Protein AF-A0A6M3LRU5-F1 (afdb_monomer)

Solvent-accessible surface area (backbone atoms only — not comparable to full-atom values): 5356 Å² total; per-residue (Å²): 130,86,88,52,76,41,72,38,33,74,92,36,96,71,22,60,87,59,69,73,51,98,88,33,48,70,68,54,37,36,54,53,37,50,57,50,48,63,57,45,50,73,40,66,69,55,35,55,58,53,61,67,48,61,96,53,44,75,31,50,84,54,58,93,49,91,45,63,64,56,57,55,50,52,51,51,61,69,69,45,77,91,80,79,90,133

Foldseek 3Di:
DPDFPEEQDPPDPNHQPDDDDPVAHPVRSLVVSLVVLVVLCVDVVSVVVLLVCQPTGYDYPCPPPDDNVVSSVVVNVVPPPDDDDD

Structure (mmCIF, N/CA/C/O backbone):
data_AF-A0A6M3LRU5-F1
#
_entry.id   AF-A0A6M3LRU5-F1
#
loop_
_atom_site.group_PDB
_atom_site.id
_atom_site.type_symbol
_atom_site.label_atom_id
_atom_site.label_alt_id
_atom_site.label_comp_id
_atom_site.label_asym_id
_atom_site.label_entity_id
_atom_site.label_seq_id
_atom_site.pdbx_PDB_ins_code
_atom_site.Cartn_x
_atom_site.Cartn_y
_atom_site.Cartn_z
_atom_site.occupancy
_atom_site.B_iso_or_equiv
_atom_site.auth_seq_id
_atom_site.auth_comp_id
_atom_site.auth_asym_id
_atom_site.auth_atom_id
_atom_site.pdbx_PDB_model_num
ATOM 1 N N . LYS A 1 1 ? -17.088 -4.772 -12.160 1.00 52.34 1 LYS A N 1
ATOM 2 C CA . LYS A 1 1 ? -16.202 -4.133 -11.159 1.00 52.34 1 LYS A CA 1
ATOM 3 C C . LYS A 1 1 ? -16.672 -4.634 -9.813 1.00 52.34 1 LYS A C 1
ATOM 5 O O . LYS A 1 1 ? -17.827 -4.385 -9.493 1.00 52.34 1 LYS A O 1
ATOM 10 N N . GLU A 1 2 ? -15.851 -5.408 -9.113 1.00 60.47 2 GLU A N 1
ATOM 11 C CA . GLU A 1 2 ? -16.162 -5.769 -7.729 1.00 60.47 2 GLU A CA 1
ATOM 12 C C . GLU A 1 2 ? -16.302 -4.481 -6.916 1.00 60.47 2 GLU A C 1
ATOM 14 O O . GLU A 1 2 ? -15.596 -3.498 -7.175 1.00 60.47 2 GLU A O 1
ATOM 19 N N . LYS A 1 3 ? -17.300 -4.448 -6.033 1.00 80.00 3 LYS A N 1
ATOM 20 C CA . LYS A 1 3 ? -17.526 -3.301 -5.159 1.00 80.00 3 LYS A CA 1
ATOM 21 C C . LYS A 1 3 ? -16.384 -3.273 -4.148 1.00 80.00 3 LYS A C 1
ATOM 23 O O . LYS A 1 3 ? -16.056 -4.305 -3.577 1.00 80.00 3 LYS A O 1
ATOM 28 N N . TYR A 1 4 ? -15.776 -2.111 -3.981 1.00 86.12 4 TYR A N 1
ATOM 29 C CA . TYR A 1 4 ? -14.807 -1.853 -2.928 1.00 86.12 4 TYR A CA 1
ATOM 30 C C . TYR A 1 4 ? -15.295 -0.659 -2.117 1.00 86.12 4 TYR A C 1
ATOM 32 O O . TYR A 1 4 ? -15.945 0.231 -2.672 1.00 86.12 4 TYR A O 1
ATOM 40 N N . ASP A 1 5 ? -14.956 -0.645 -0.835 1.00 89.62 5 ASP A N 1
ATOM 41 C CA . ASP A 1 5 ? -15.289 0.442 0.082 1.00 89.62 5 ASP A CA 1
ATOM 42 C C . ASP A 1 5 ? -14.216 1.532 0.006 1.00 89.62 5 ASP A C 1
ATOM 44 O O . ASP A 1 5 ? -14.525 2.720 -0.087 1.00 89.62 5 ASP A O 1
ATOM 48 N N . VAL A 1 6 ? -12.940 1.125 -0.075 1.00 93.38 6 VAL A N 1
ATOM 49 C CA . VAL A 1 6 ? -11.797 2.046 -0.145 1.00 93.38 6 VAL A CA 1
ATOM 50 C C . VAL A 1 6 ? -10.896 1.720 -1.323 1.00 93.38 6 VAL A C 1
ATOM 52 O O . VAL A 1 6 ? -10.424 0.597 -1.476 1.00 93.38 6 VAL A O 1
ATOM 55 N N . TYR A 1 7 ? -10.597 2.722 -2.149 1.00 93.88 7 TYR A N 1
ATOM 56 C CA . TYR A 1 7 ? -9.590 2.589 -3.198 1.00 93.88 7 TYR A CA 1
ATOM 57 C C . TYR A 1 7 ? -8.184 2.831 -2.640 1.00 93.88 7 TYR A C 1
ATOM 59 O O . TYR A 1 7 ? -7.864 3.937 -2.209 1.00 93.88 7 TYR A O 1
ATOM 67 N N . ILE A 1 8 ? -7.323 1.816 -2.726 1.00 95.06 8 ILE A N 1
ATOM 68 C CA . ILE A 1 8 ? -5.929 1.858 -2.250 1.00 95.06 8 ILE A CA 1
ATOM 69 C C . ILE A 1 8 ? -4.913 1.890 -3.399 1.00 95.06 8 ILE A C 1
ATOM 71 O O . ILE A 1 8 ? -3.722 1.671 -3.198 1.00 95.06 8 ILE A O 1
ATOM 75 N N . GLY A 1 9 ? -5.353 2.077 -4.646 1.00 92.25 9 GLY A N 1
ATOM 76 C CA . GLY A 1 9 ? -4.454 2.079 -5.801 1.00 92.25 9 GLY A CA 1
ATOM 77 C C . GLY A 1 9 ? -3.500 3.279 -5.839 1.00 92.25 9 GLY A C 1
ATOM 78 O O . GLY A 1 9 ? -3.526 4.170 -4.990 1.00 92.25 9 GLY A O 1
ATOM 79 N N . ARG A 1 10 ? -2.631 3.308 -6.856 1.00 89.31 10 ARG A N 1
ATOM 80 C CA . ARG A 1 10 ? -1.666 4.401 -7.063 1.00 89.31 10 ARG A CA 1
ATOM 81 C C . ARG A 1 10 ? -2.389 5.752 -7.143 1.00 89.31 10 ARG A C 1
ATOM 83 O O . ARG A 1 10 ? -3.394 5.855 -7.841 1.00 89.31 10 ARG A O 1
ATOM 90 N N . GLY A 1 11 ? -1.860 6.755 -6.441 1.00 86.00 11 GLY A N 1
ATOM 91 C CA . GLY A 1 11 ? -2.475 8.080 -6.298 1.00 86.00 11 GLY A CA 1
ATOM 92 C C . GLY A 1 11 ? -3.365 8.231 -5.059 1.00 86.00 11 GLY A C 1
ATOM 93 O O . GLY A 1 11 ? -3.720 9.353 -4.719 1.00 86.00 11 GLY A O 1
ATOM 94 N N . SER A 1 12 ? -3.693 7.134 -4.364 1.00 92.00 12 SER A N 1
ATOM 95 C CA . SER A 1 12 ? -4.240 7.189 -3.002 1.00 92.00 12 SER A CA 1
ATOM 96 C C . SER A 1 12 ? -3.117 7.280 -1.968 1.00 92.00 12 SER A C 1
ATOM 98 O O . SER A 1 12 ? -1.964 6.956 -2.268 1.00 92.00 12 SER A O 1
ATOM 100 N N . MET A 1 13 ? -3.464 7.637 -0.732 1.00 92.88 13 MET A N 1
ATOM 101 C CA . MET A 1 13 ? -2.511 7.664 0.380 1.00 92.88 13 MET A CA 1
ATOM 102 C C . MET A 1 13 ? -1.914 6.288 0.719 1.00 92.88 13 MET A C 1
ATOM 104 O O . MET A 1 13 ? -0.809 6.210 1.241 1.00 92.88 13 MET A O 1
ATOM 108 N N . PHE A 1 14 ? -2.622 5.205 0.384 1.00 95.50 14 PHE A N 1
ATOM 109 C CA . PHE A 1 14 ? -2.191 3.824 0.628 1.00 95.50 14 PHE A CA 1
ATOM 110 C C . PHE A 1 14 ? -1.514 3.194 -0.595 1.00 95.50 14 PHE A C 1
ATOM 112 O O . PHE A 1 14 ? -1.118 2.029 -0.565 1.00 95.50 14 PHE A O 1
ATOM 119 N N . GLY A 1 15 ? -1.419 3.930 -1.703 1.00 94.94 15 GLY A N 1
ATOM 120 C CA . GLY A 1 15 ? -0.921 3.413 -2.966 1.00 94.94 15 GLY A CA 1
ATOM 121 C C . GLY A 1 15 ? 0.568 3.111 -2.925 1.00 94.94 15 GLY A C 1
ATOM 122 O O . GLY A 1 15 ? 1.355 3.886 -2.395 1.00 94.94 15 GLY A O 1
ATOM 123 N N . ASN A 1 16 ? 0.974 2.017 -3.572 1.00 95.19 16 ASN A N 1
ATOM 124 C CA . ASN A 1 16 ? 2.391 1.717 -3.735 1.00 95.19 16 ASN A CA 1
ATOM 125 C C . ASN A 1 16 ? 3.101 2.801 -4.580 1.00 95.19 16 ASN A C 1
ATOM 127 O O . ASN A 1 16 ? 2.763 2.935 -5.770 1.00 95.19 16 ASN A O 1
ATOM 131 N N . PRO A 1 17 ? 4.084 3.543 -4.018 1.00 94.12 17 PRO A N 1
ATOM 132 C CA . PRO A 1 17 ? 4.798 4.587 -4.749 1.00 94.12 17 PRO A CA 1
ATOM 133 C C . PRO A 1 17 ? 5.718 4.007 -5.836 1.00 94.12 17 PRO A C 1
ATOM 135 O O . PRO A 1 17 ? 5.945 4.648 -6.864 1.00 94.12 17 PRO A O 1
ATOM 138 N N . TYR A 1 18 ? 6.180 2.764 -5.686 1.00 94.50 18 TYR A N 1
ATOM 139 C CA . TYR A 1 18 ? 7.131 2.121 -6.590 1.00 94.50 18 TYR A CA 1
ATOM 140 C C . TYR A 1 18 ? 6.428 1.530 -7.826 1.00 94.50 18 TYR A C 1
ATOM 142 O O . TYR A 1 18 ? 5.554 0.668 -7.693 1.00 94.50 18 TYR A O 1
ATOM 150 N N . PRO A 1 19 ? 6.696 2.012 -9.056 1.00 93.06 19 PRO A N 1
ATOM 151 C CA . PRO A 1 19 ? 6.117 1.452 -10.282 1.00 93.06 19 PRO A CA 1
ATOM 152 C C . PRO A 1 19 ? 6.743 0.111 -10.657 1.00 93.06 19 PRO A C 1
ATOM 154 O O . PRO A 1 19 ? 7.949 -0.068 -10.537 1.00 93.06 19 PRO A O 1
ATOM 157 N N . ILE A 1 20 ? 5.928 -0.798 -11.201 1.00 93.62 20 ILE A N 1
ATOM 158 C CA . ILE A 1 20 ? 6.449 -1.956 -11.938 1.00 93.62 20 ILE A CA 1
ATOM 159 C C . ILE A 1 20 ? 7.112 -1.427 -13.212 1.00 93.62 20 ILE A C 1
ATOM 161 O O . ILE A 1 20 ? 6.486 -0.687 -13.975 1.00 93.62 20 ILE A O 1
ATOM 165 N N . THR A 1 21 ? 8.358 -1.821 -13.450 1.00 94.69 21 THR A N 1
ATOM 166 C CA . THR A 1 21 ? 9.131 -1.449 -14.643 1.00 94.69 21 THR A CA 1
ATOM 167 C C . THR A 1 21 ? 9.684 -2.706 -15.318 1.00 94.69 21 THR A C 1
ATOM 169 O O . THR A 1 21 ? 9.400 -3.827 -14.896 1.00 94.69 21 THR A O 1
ATOM 172 N N . LYS A 1 22 ? 10.475 -2.546 -16.387 1.00 94.81 22 LYS A N 1
ATOM 173 C CA . LYS A 1 22 ? 11.198 -3.674 -16.999 1.00 94.81 22 LYS A CA 1
ATOM 174 C C . LYS A 1 22 ? 12.265 -4.259 -16.065 1.00 94.81 22 LYS A C 1
ATOM 176 O O . LYS A 1 22 ? 12.591 -5.432 -16.185 1.00 94.81 22 LYS A O 1
ATOM 181 N N . GLU A 1 23 ? 12.782 -3.446 -15.148 1.00 95.62 23 GLU A N 1
ATOM 182 C CA . GLU A 1 23 ? 13.852 -3.800 -14.208 1.00 95.62 23 GLU A CA 1
ATOM 183 C C . GLU A 1 23 ? 13.305 -4.238 -12.844 1.00 95.62 23 GLU A C 1
ATOM 185 O O . GLU A 1 23 ? 13.958 -4.983 -12.116 1.00 95.62 23 GLU A O 1
ATOM 190 N N . HIS A 1 24 ? 12.099 -3.790 -12.483 1.00 94.31 24 HIS A N 1
ATOM 191 C CA . HIS A 1 24 ? 11.498 -4.050 -11.178 1.00 94.31 24 HIS A CA 1
ATOM 192 C C . HIS A 1 24 ? 10.205 -4.835 -11.325 1.00 94.31 24 HIS A C 1
ATOM 194 O O . HIS A 1 24 ? 9.188 -4.342 -11.818 1.00 94.31 24 HIS A O 1
ATOM 200 N N . THR A 1 25 ? 10.251 -6.081 -10.863 1.00 95.56 25 THR A N 1
ATOM 201 C CA . THR A 1 25 ? 9.107 -6.988 -10.915 1.00 95.56 25 THR A CA 1
ATOM 202 C C . THR A 1 25 ? 8.025 -6.581 -9.914 1.00 95.56 25 THR A C 1
ATOM 204 O O . THR A 1 25 ? 8.273 -5.843 -8.960 1.00 95.56 25 THR A O 1
ATOM 207 N N . ARG A 1 26 ? 6.817 -7.139 -10.078 1.00 94.50 26 ARG A N 1
ATOM 208 C CA . ARG A 1 26 ? 5.726 -7.010 -9.097 1.00 94.50 26 ARG A CA 1
ATOM 209 C C . ARG A 1 26 ? 6.182 -7.377 -7.681 1.00 94.50 26 ARG A C 1
ATOM 211 O O . ARG A 1 26 ? 5.861 -6.653 -6.750 1.00 94.50 26 ARG A O 1
ATOM 218 N N . GLN A 1 27 ? 6.901 -8.486 -7.521 1.00 94.38 27 GLN A N 1
ATOM 219 C CA . GLN A 1 27 ? 7.356 -8.940 -6.205 1.00 94.38 27 GLN A CA 1
ATOM 220 C C . GLN A 1 27 ? 8.367 -7.962 -5.608 1.00 94.38 27 GLN A C 1
ATOM 222 O O . GLN A 1 27 ? 8.252 -7.617 -4.439 1.00 94.38 27 GLN A O 1
ATOM 227 N N . THR A 1 28 ? 9.287 -7.446 -6.429 1.00 96.25 28 THR A N 1
ATOM 228 C CA . THR A 1 28 ? 10.270 -6.438 -6.010 1.00 96.25 28 THR A CA 1
ATOM 229 C C . THR A 1 28 ? 9.585 -5.192 -5.452 1.00 96.25 28 THR A C 1
ATOM 231 O O . THR A 1 28 ? 9.860 -4.789 -4.327 1.00 96.25 28 THR A O 1
ATOM 234 N N . VAL A 1 29 ? 8.640 -4.612 -6.197 1.00 96.19 29 VAL A N 1
ATOM 235 C CA . VAL A 1 29 ? 7.970 -3.375 -5.765 1.00 96.19 29 VAL A CA 1
ATOM 236 C C . VAL A 1 29 ? 6.992 -3.592 -4.610 1.00 96.19 29 VAL A C 1
ATOM 238 O O . VAL A 1 29 ? 6.710 -2.648 -3.879 1.00 96.19 29 VAL A O 1
ATOM 241 N N . ILE A 1 30 ? 6.461 -4.808 -4.437 1.00 95.81 30 ILE A N 1
ATOM 242 C CA . ILE A 1 30 ? 5.674 -5.185 -3.252 1.00 95.81 30 ILE A CA 1
ATOM 243 C C . ILE A 1 30 ? 6.587 -5.301 -2.028 1.00 95.81 30 ILE A C 1
ATOM 245 O O . ILE A 1 30 ? 6.224 -4.793 -0.975 1.00 95.81 30 ILE A O 1
ATOM 249 N N . GLY A 1 31 ? 7.781 -5.884 -2.168 1.00 96.62 31 GLY A N 1
ATOM 250 C CA . GLY A 1 31 ? 8.775 -5.927 -1.093 1.00 96.62 31 GLY A CA 1
ATOM 251 C C . GLY A 1 31 ? 9.187 -4.527 -0.632 1.00 96.62 31 GLY A C 1
ATOM 252 O O . GLY A 1 31 ? 9.148 -4.229 0.555 1.00 96.62 31 GLY A O 1
ATOM 253 N N . TRP A 1 32 ? 9.460 -3.618 -1.570 1.00 97.12 32 TRP A N 1
ATOM 254 C CA . TRP A 1 32 ? 9.738 -2.220 -1.221 1.00 97.12 32 TRP A CA 1
ATOM 255 C C . TRP A 1 32 ? 8.543 -1.519 -0.580 1.00 97.12 32 TRP A C 1
ATOM 257 O O . TRP A 1 32 ? 8.713 -0.712 0.332 1.00 97.12 32 TRP A O 1
ATOM 267 N N . TYR A 1 33 ? 7.326 -1.827 -1.035 1.00 97.00 33 TYR A N 1
ATOM 268 C CA . TYR A 1 33 ? 6.126 -1.306 -0.395 1.00 97.00 33 TYR A CA 1
ATOM 269 C C . TYR A 1 33 ? 5.984 -1.793 1.040 1.00 97.00 33 TYR A C 1
ATOM 271 O O . TYR A 1 33 ? 5.611 -0.994 1.885 1.00 97.00 33 TYR A O 1
ATOM 279 N N . HIS A 1 34 ? 6.291 -3.059 1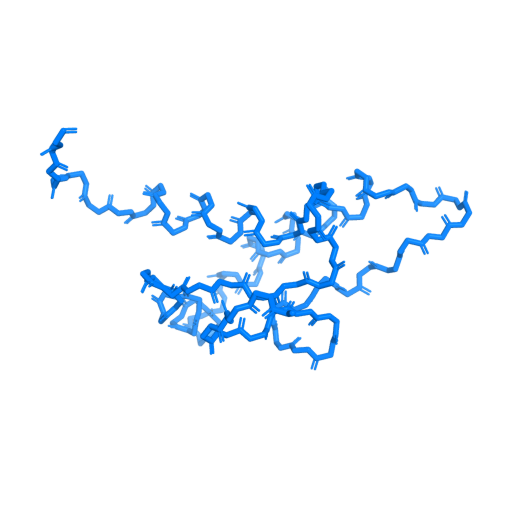.321 1.00 96.44 34 HIS A N 1
ATOM 280 C CA . HIS A 1 34 ? 6.266 -3.601 2.675 1.00 96.44 34 HIS A CA 1
ATOM 281 C C . HIS A 1 34 ? 7.161 -2.769 3.603 1.00 96.44 34 HIS A C 1
ATOM 283 O O . HIS A 1 34 ? 6.688 -2.227 4.599 1.00 96.44 34 HIS A O 1
ATOM 289 N N . GLU A 1 35 ? 8.428 -2.563 3.235 1.00 97.25 35 GLU A N 1
ATOM 290 C CA . GLU A 1 35 ? 9.353 -1.738 4.025 1.00 97.25 35 GLU A CA 1
ATOM 291 C C . GLU A 1 35 ? 8.873 -0.286 4.168 1.00 97.25 35 GLU A C 1
ATOM 293 O O . GLU A 1 35 ? 8.881 0.279 5.265 1.00 97.25 35 GLU A O 1
ATOM 298 N N . TRP A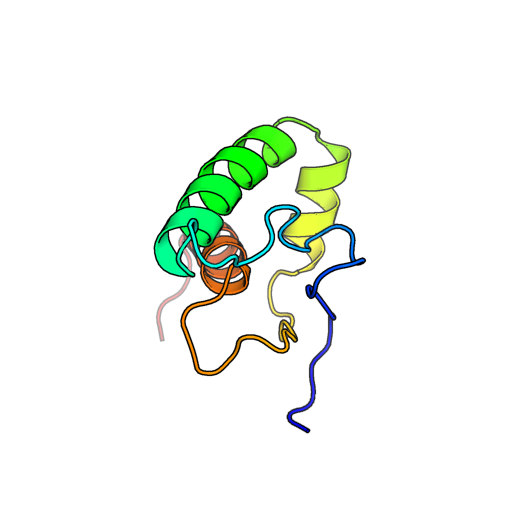 1 36 ? 8.409 0.316 3.068 1.00 97.06 36 TRP A N 1
ATOM 299 C CA . TRP A 1 36 ? 7.871 1.674 3.072 1.00 97.06 36 TRP A CA 1
ATOM 300 C C . TRP A 1 36 ? 6.650 1.803 3.987 1.00 97.06 36 TRP A C 1
ATOM 302 O O . TRP A 1 36 ? 6.594 2.738 4.781 1.00 97.06 36 TRP A O 1
ATOM 312 N N . PHE A 1 37 ? 5.714 0.856 3.923 1.00 97.00 37 PHE A N 1
ATOM 313 C CA . PHE A 1 37 ? 4.476 0.833 4.697 1.00 97.00 37 PHE A CA 1
ATOM 314 C C . PHE A 1 37 ? 4.761 0.763 6.197 1.00 97.00 37 PHE A C 1
ATOM 316 O O . PHE A 1 37 ? 4.295 1.621 6.943 1.00 97.00 37 PHE A O 1
ATOM 323 N N . TYR A 1 38 ? 5.613 -0.166 6.642 1.00 95.88 38 TYR A N 1
ATOM 324 C CA . TYR A 1 38 ? 6.005 -0.244 8.055 1.00 95.88 38 TYR A CA 1
ATOM 325 C C . TYR A 1 38 ? 6.777 0.989 8.525 1.00 95.88 38 TYR A C 1
ATOM 327 O O . TYR A 1 38 ? 6.684 1.380 9.689 1.00 95.88 38 TYR A O 1
ATOM 335 N N . ASN A 1 39 ? 7.513 1.652 7.631 1.00 96.69 39 ASN A N 1
ATOM 336 C CA . ASN A 1 39 ? 8.108 2.938 7.957 1.00 96.69 39 ASN A CA 1
ATOM 337 C C . ASN A 1 39 ? 7.056 4.056 8.075 1.00 96.69 39 ASN A C 1
ATOM 339 O O . ASN A 1 39 ? 7.183 4.886 8.972 1.00 96.69 39 ASN A O 1
ATOM 343 N N . GLN A 1 40 ? 6.022 4.072 7.223 1.00 95.44 40 GLN A N 1
ATOM 344 C CA . GLN A 1 40 ? 4.905 5.022 7.326 1.00 95.44 40 GLN A CA 1
ATOM 345 C C . GLN A 1 40 ? 4.083 4.812 8.601 1.00 95.44 40 GLN A C 1
ATOM 347 O O . GLN A 1 40 ? 3.650 5.788 9.199 1.00 95.44 40 GLN A O 1
ATOM 352 N N . LEU A 1 41 ? 3.928 3.573 9.079 1.00 95.75 41 LEU A N 1
ATOM 353 C CA . LEU A 1 41 ? 3.229 3.275 10.338 1.00 95.75 41 LEU A CA 1
ATOM 354 C C . LEU A 1 41 ? 3.872 3.917 11.582 1.00 95.75 41 LEU A C 1
ATOM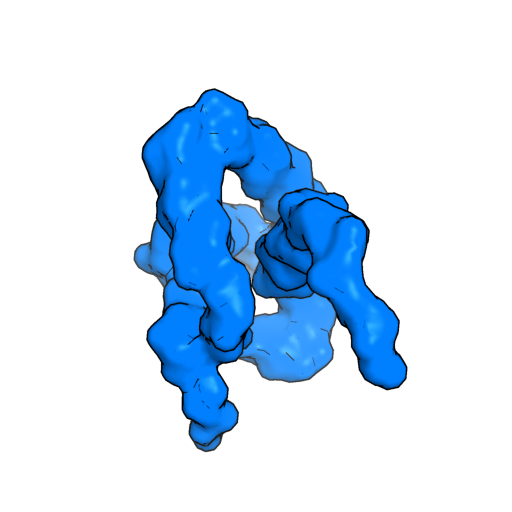 356 O O . LEU A 1 41 ? 3.239 3.969 12.636 1.00 95.75 41 LEU A O 1
ATOM 360 N N . LYS A 1 42 ? 5.108 4.425 11.480 1.00 95.38 42 LYS A N 1
ATOM 361 C CA . LYS A 1 42 ? 5.735 5.230 12.540 1.00 95.38 42 LYS A CA 1
ATOM 362 C C . LYS A 1 42 ? 5.090 6.612 12.683 1.00 95.38 42 LYS A C 1
ATOM 364 O O . LYS A 1 42 ? 5.224 7.216 13.743 1.00 95.38 42 LYS A O 1
ATOM 369 N N . ASP A 1 43 ? 4.424 7.115 11.642 1.00 96.69 43 ASP A N 1
ATOM 370 C CA . ASP A 1 43 ? 3.597 8.318 11.711 1.00 96.69 43 ASP A CA 1
ATOM 371 C C . ASP A 1 43 ? 2.220 7.959 12.307 1.00 96.69 43 ASP A C 1
ATOM 373 O O . ASP A 1 43 ? 1.463 7.195 11.694 1.00 96.69 43 ASP A O 1
ATOM 377 N N . PRO A 1 44 ? 1.852 8.516 13.47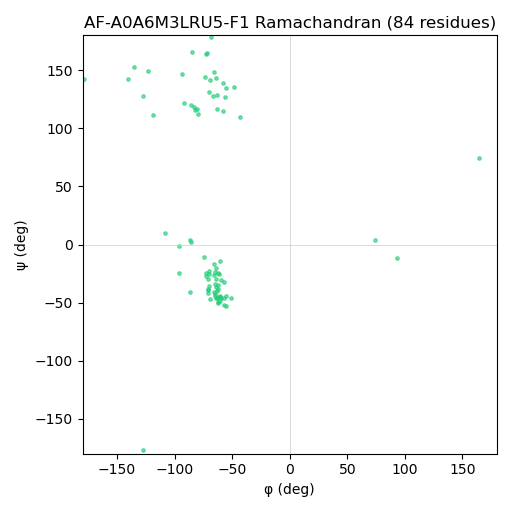9 1.00 95.19 44 PRO A N 1
ATOM 378 C CA . PRO A 1 44 ? 0.562 8.255 14.109 1.00 95.19 44 PRO A CA 1
ATOM 379 C C . PRO A 1 44 ? -0.640 8.602 13.226 1.00 95.19 44 PRO A C 1
ATOM 381 O O . PRO A 1 44 ? -1.669 7.936 13.325 1.00 95.19 44 PRO A O 1
ATOM 384 N N . MET A 1 45 ? -0.531 9.622 12.364 1.00 96.06 45 MET A N 1
ATOM 385 C CA . MET A 1 45 ? -1.626 10.004 11.469 1.00 96.06 45 MET A CA 1
ATOM 386 C C . MET A 1 45 ? -1.849 8.936 10.403 1.00 96.06 45 MET A C 1
ATOM 388 O O . MET A 1 45 ? -2.979 8.497 10.199 1.00 96.06 45 MET A O 1
ATOM 392 N N . PHE A 1 46 ? -0.773 8.467 9.767 1.00 95.81 46 PHE A N 1
ATOM 393 C CA . PHE A 1 46 ? -0.863 7.388 8.789 1.00 95.81 46 PHE A CA 1
ATOM 394 C C . PHE A 1 46 ? -1.379 6.099 9.433 1.00 95.81 46 PHE A C 1
ATOM 396 O O . PHE A 1 46 ? -2.298 5.481 8.897 1.00 95.81 46 PHE A O 1
ATOM 403 N N . LYS A 1 47 ? -0.856 5.728 10.611 1.00 95.94 47 LYS A N 1
ATOM 404 C CA . LYS A 1 47 ? -1.335 4.554 11.356 1.00 95.94 47 LYS A CA 1
ATOM 405 C C . LYS A 1 47 ? -2.835 4.644 11.649 1.00 95.94 47 LYS A C 1
ATOM 407 O O . LYS A 1 47 ? -3.553 3.679 11.411 1.00 95.94 47 LYS A O 1
ATOM 412 N N . ALA A 1 48 ? -3.327 5.794 12.112 1.00 95.69 48 ALA A N 1
ATOM 413 C CA . ALA A 1 48 ? -4.750 5.982 12.391 1.00 95.69 48 ALA A CA 1
ATOM 414 C C . ALA A 1 48 ? -5.626 5.837 11.134 1.00 95.69 48 ALA A C 1
ATOM 416 O O . ALA A 1 48 ? -6.707 5.257 11.208 1.00 95.69 48 ALA A O 1
ATOM 417 N N . GLU A 1 49 ? -5.173 6.330 9.980 1.00 95.94 49 GLU A N 1
ATOM 418 C CA . GLU A 1 49 ? -5.892 6.153 8.712 1.00 95.94 49 GLU A CA 1
ATOM 419 C C . GLU A 1 49 ? -5.861 4.703 8.219 1.00 95.94 49 GLU A C 1
ATOM 421 O O . GLU A 1 49 ? -6.859 4.224 7.685 1.00 95.94 49 GLU A O 1
ATOM 426 N N . VAL A 1 50 ? -4.759 3.981 8.441 1.00 95.69 50 VAL A N 1
ATOM 427 C CA . VAL A 1 50 ? -4.682 2.541 8.161 1.00 95.69 50 VAL A CA 1
ATOM 428 C C . VAL A 1 50 ? -5.654 1.767 9.048 1.00 95.69 50 VAL A C 1
ATOM 430 O O . VAL A 1 50 ? -6.414 0.963 8.524 1.00 95.69 50 VAL A O 1
ATOM 433 N N . GLU A 1 51 ? -5.722 2.039 10.354 1.00 94.81 51 GLU A N 1
ATOM 434 C CA . GLU A 1 51 ? -6.658 1.351 11.261 1.00 94.81 51 GLU A CA 1
ATOM 435 C C . GLU A 1 51 ? -8.130 1.530 10.858 1.00 94.81 51 GLU A C 1
ATOM 437 O O . GLU A 1 51 ? -8.940 0.620 11.042 1.00 94.81 51 GLU A O 1
ATOM 442 N N . LYS A 1 52 ? -8.494 2.658 10.231 1.00 94.69 52 LYS A N 1
ATOM 443 C CA . LYS A 1 52 ? -9.851 2.864 9.691 1.00 94.69 52 LYS A CA 1
ATOM 444 C C . LYS A 1 52 ? -10.202 1.891 8.570 1.00 94.69 52 LYS A C 1
ATOM 446 O O . LYS A 1 52 ? -11.380 1.710 8.285 1.00 94.69 52 LYS A O 1
ATOM 451 N N . LEU A 1 53 ? -9.218 1.277 7.914 1.00 94.50 53 LEU A N 1
ATOM 452 C CA . LEU A 1 53 ? -9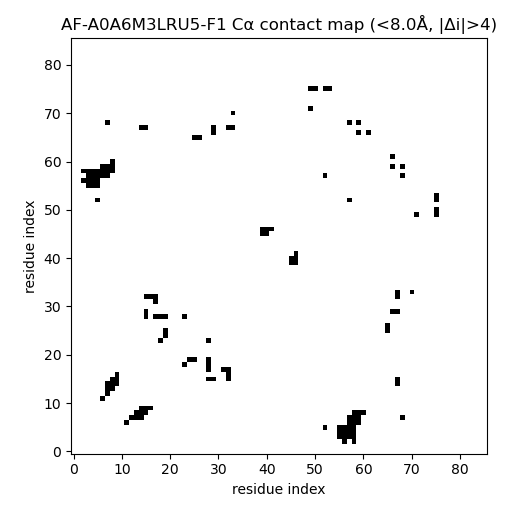.428 0.288 6.854 1.00 94.50 53 LEU A CA 1
ATOM 453 C C . LEU A 1 53 ? -9.891 -1.075 7.384 1.00 94.50 53 LEU A C 1
ATOM 455 O O . LEU A 1 53 ? -10.300 -1.925 6.594 1.00 94.50 53 LEU A O 1
ATOM 459 N N . ARG A 1 54 ? -9.853 -1.298 8.7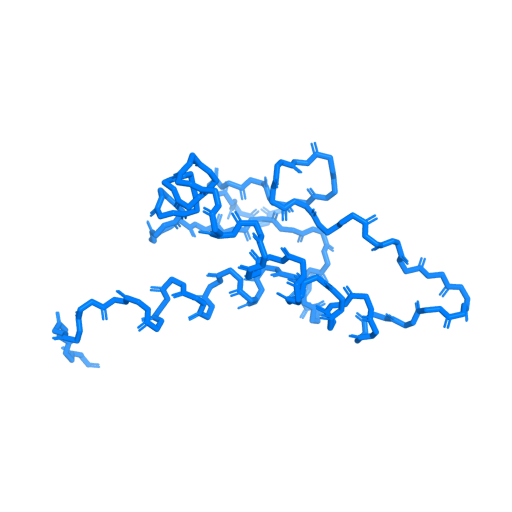02 1.00 93.31 54 ARG A N 1
ATOM 460 C CA . ARG A 1 54 ? -10.303 -2.540 9.333 1.00 93.31 54 ARG A CA 1
ATOM 461 C C . ARG A 1 54 ? -11.758 -2.848 8.967 1.00 93.31 54 ARG A C 1
ATOM 463 O O . ARG A 1 54 ? -12.643 -2.014 9.138 1.00 93.31 54 ARG A O 1
ATOM 470 N N . GLY A 1 55 ? -11.992 -4.056 8.455 1.00 89.88 55 GLY A N 1
ATOM 471 C CA . GLY A 1 55 ? -13.315 -4.507 8.010 1.00 89.88 55 GLY A CA 1
ATOM 472 C C . GLY A 1 55 ? -13.801 -3.896 6.688 1.00 89.88 55 GLY A C 1
ATOM 473 O O . GLY A 1 55 ? -14.923 -4.186 6.283 1.00 89.88 55 GLY A O 1
ATOM 474 N N . GLN A 1 56 ? -12.992 -3.076 6.006 1.00 93.38 56 GLN A N 1
ATOM 475 C CA . GLN A 1 56 ? -13.337 -2.501 4.705 1.00 93.38 56 GLN A CA 1
ATOM 476 C C . GLN A 1 56 ? -12.808 -3.349 3.543 1.00 93.38 56 GLN A C 1
ATOM 478 O O . GLN A 1 56 ? -11.709 -3.903 3.588 1.00 93.38 56 GLN A O 1
ATOM 483 N N . THR A 1 57 ? -13.55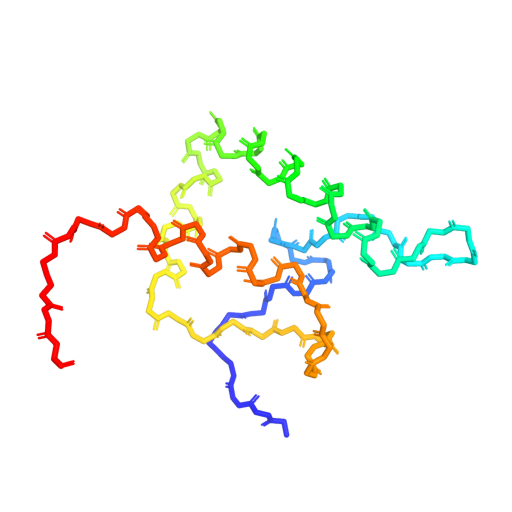6 -3.379 2.441 1.00 92.25 57 THR A N 1
ATOM 484 C CA . THR A 1 57 ? -13.132 -4.025 1.197 1.00 92.25 57 THR A CA 1
ATOM 485 C C . THR A 1 57 ? -12.170 -3.115 0.435 1.00 92.25 57 THR A C 1
ATOM 487 O O . THR A 1 57 ? -12.567 -2.069 -0.091 1.00 92.25 57 THR A O 1
ATOM 490 N N . LEU A 1 58 ? -10.899 -3.514 0.333 1.00 93.69 58 LEU A N 1
ATOM 491 C CA . LEU A 1 58 ? -9.859 -2.715 -0.324 1.00 93.69 58 LEU A CA 1
ATOM 492 C C . LEU A 1 58 ? -9.807 -2.958 -1.838 1.00 93.69 58 LEU A C 1
ATOM 494 O O . LEU A 1 58 ? -9.532 -4.055 -2.322 1.00 93.69 58 LEU A O 1
ATOM 498 N N . GLY A 1 59 ? -10.014 -1.893 -2.608 1.00 92.75 59 GLY A N 1
ATOM 499 C CA . GLY A 1 59 ? -9.972 -1.895 -4.063 1.00 92.75 59 GLY A CA 1
ATOM 500 C C . GLY A 1 59 ? -8.591 -1.556 -4.613 1.00 92.75 59 GLY A C 1
ATOM 501 O O . GLY A 1 59 ? -8.073 -0.456 -4.403 1.00 92.75 59 GLY A O 1
ATOM 502 N N . CYS A 1 60 ? -8.018 -2.456 -5.413 1.00 91.62 60 CYS A N 1
ATOM 503 C CA . CYS A 1 60 ? -6.819 -2.183 -6.201 1.00 91.62 60 CYS A CA 1
ATOM 504 C C . CYS A 1 60 ? -6.903 -2.817 -7.592 1.00 91.62 60 CYS A C 1
ATOM 506 O O . CYS A 1 60 ? -7.346 -3.952 -7.744 1.00 91.62 60 CYS A O 1
ATOM 508 N N . TYR A 1 61 ? -6.386 -2.120 -8.606 1.00 88.31 61 TYR A N 1
ATOM 509 C CA . TYR A 1 61 ? -6.334 -2.630 -9.980 1.00 88.31 61 TYR A CA 1
ATOM 510 C C . TYR A 1 61 ? -5.405 -3.849 -10.152 1.00 88.31 61 TYR A C 1
ATOM 512 O O . TYR A 1 61 ? -5.469 -4.525 -11.175 1.00 88.31 61 TYR A O 1
ATOM 520 N N . CYS A 1 62 ? -4.510 -4.111 -9.191 1.00 88.31 62 CYS A N 1
ATOM 521 C CA . CYS A 1 62 ? -3.553 -5.218 -9.260 1.00 88.31 62 CYS A CA 1
ATOM 522 C C . CYS A 1 62 ? -4.201 -6.593 -9.053 1.00 88.31 62 CYS A C 1
ATOM 524 O O . CYS A 1 62 ? -3.666 -7.584 -9.560 1.00 88.31 62 CYS A O 1
ATOM 526 N N . LYS A 1 63 ? -5.320 -6.664 -8.319 1.00 86.44 63 LYS A N 1
ATOM 527 C CA . LYS A 1 63 ? -6.023 -7.927 -8.071 1.00 86.44 63 LYS A CA 1
ATOM 528 C C . LYS A 1 63 ? -6.563 -8.508 -9.388 1.00 86.44 63 LYS A C 1
ATOM 530 O O . LYS A 1 63 ? -6.941 -7.747 -10.281 1.00 86.44 63 LYS A O 1
ATOM 535 N N . PRO A 1 64 ? -6.546 -9.847 -9.547 1.00 88.06 64 PRO A N 1
ATOM 536 C CA . PRO A 1 64 ? -6.273 -10.877 -8.528 1.00 88.06 64 PRO A CA 1
ATOM 537 C C . PRO A 1 64 ? -4.786 -11.235 -8.325 1.00 88.06 64 PRO A C 1
ATOM 539 O O . PRO A 1 64 ? -4.473 -12.140 -7.560 1.00 88.06 64 PRO A O 1
ATOM 542 N N . LYS A 1 65 ? -3.847 -10.566 -9.005 1.00 91.31 65 LYS A N 1
ATOM 543 C CA . LYS A 1 65 ? -2.407 -10.830 -8.828 1.00 91.31 65 LYS A CA 1
ATOM 544 C C . LYS A 1 65 ? -1.930 -10.288 -7.465 1.00 91.31 65 LYS A C 1
ATOM 546 O O . LYS A 1 65 ? -2.632 -9.446 -6.898 1.00 91.31 65 LYS A O 1
ATOM 551 N N . PRO A 1 66 ? -0.741 -10.703 -6.966 1.00 91.81 66 PRO A N 1
ATOM 552 C CA . PRO A 1 66 ? -0.192 -10.165 -5.723 1.00 91.81 66 PRO A CA 1
ATOM 553 C C . PRO A 1 66 ? -0.232 -8.636 -5.710 1.00 91.81 66 PRO A C 1
ATOM 555 O O . PRO A 1 66 ? 0.070 -7.980 -6.718 1.00 91.81 66 PRO A O 1
ATOM 558 N N . CYS A 1 67 ? -0.659 -8.076 -4.589 1.00 94.06 67 CYS A N 1
ATOM 559 C CA . CYS A 1 67 ? -0.978 -6.670 -4.458 1.00 94.06 67 CYS A CA 1
ATOM 560 C C . CYS A 1 67 ? -0.378 -6.117 -3.169 1.00 94.06 67 CYS A C 1
ATOM 562 O O . CYS A 1 67 ? -0.211 -6.820 -2.184 1.00 94.06 67 CYS A O 1
ATOM 564 N N . HIS A 1 68 ? -0.089 -4.821 -3.153 1.00 94.81 68 HIS A N 1
ATOM 565 C CA . HIS A 1 68 ? 0.328 -4.143 -1.930 1.00 94.81 68 HIS A CA 1
ATOM 566 C C . HIS A 1 68 ? -0.782 -4.116 -0.869 1.00 94.81 68 HIS A C 1
ATOM 568 O O . HIS A 1 68 ? -0.491 -4.043 0.316 1.00 94.81 68 HIS A O 1
ATOM 574 N N . GLY A 1 69 ? -2.047 -4.230 -1.292 1.00 94.50 69 GLY A N 1
ATOM 575 C CA . GLY A 1 69 ? -3.185 -4.369 -0.386 1.00 94.50 69 GLY A CA 1
ATOM 576 C C . GLY A 1 69 ? -3.126 -5.618 0.487 1.00 94.50 69 GLY A C 1
ATOM 577 O O . GLY A 1 69 ? -3.662 -5.584 1.584 1.00 94.50 69 GLY A O 1
ATOM 578 N N . ASP A 1 70 ? -2.431 -6.672 0.045 1.00 94.38 70 ASP A N 1
ATOM 579 C CA . ASP A 1 70 ? -2.242 -7.886 0.848 1.00 94.38 70 ASP A CA 1
ATOM 580 C C . ASP A 1 70 ? -1.456 -7.580 2.136 1.00 94.38 70 ASP A C 1
ATOM 582 O O . ASP A 1 70 ? -1.781 -8.109 3.189 1.00 94.38 70 ASP A O 1
ATOM 586 N N . ILE A 1 71 ? -0.502 -6.644 2.079 1.00 95.31 71 ILE A N 1
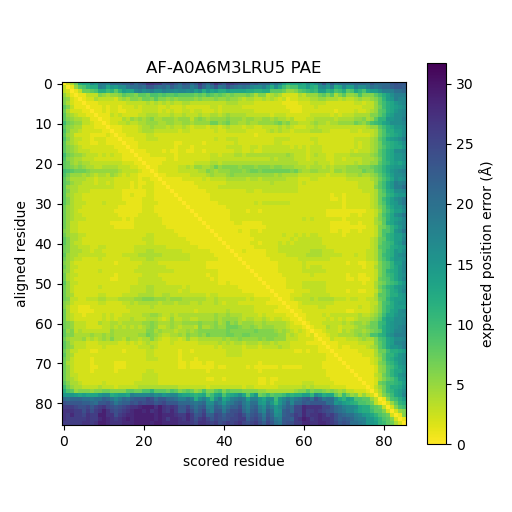ATOM 587 C CA . ILE A 1 71 ? 0.296 -6.208 3.238 1.00 95.31 71 ILE A CA 1
ATOM 588 C C . ILE A 1 71 ? -0.551 -5.386 4.216 1.00 95.31 71 ILE A C 1
ATOM 590 O O . ILE A 1 71 ? -0.414 -5.523 5.426 1.00 95.31 71 ILE A O 1
ATOM 594 N N . ILE A 1 72 ? -1.444 -4.534 3.697 1.00 95.00 72 ILE A N 1
ATOM 595 C CA . ILE A 1 72 ? -2.365 -3.755 4.537 1.00 95.00 72 ILE A CA 1
ATOM 596 C C . ILE A 1 72 ? -3.306 -4.702 5.288 1.00 95.00 72 ILE A C 1
ATOM 598 O O . ILE A 1 72 ? -3.503 -4.537 6.487 1.00 95.00 72 ILE A O 1
ATOM 602 N N . VAL A 1 73 ? -3.874 -5.690 4.587 1.00 93.88 73 VAL A N 1
ATOM 603 C CA . VAL A 1 73 ? -4.759 -6.694 5.191 1.00 93.88 73 VAL A CA 1
ATOM 604 C C . VAL A 1 73 ? -4.007 -7.504 6.242 1.00 93.88 73 VAL A C 1
ATOM 606 O O . VAL A 1 73 ? -4.467 -7.566 7.374 1.00 93.88 73 VAL A O 1
ATOM 609 N N . GLU A 1 74 ? -2.822 -8.022 5.912 1.00 94.12 74 GLU A N 1
ATOM 610 C CA . GLU A 1 74 ? -1.980 -8.773 6.849 1.00 94.12 74 GLU A CA 1
ATOM 611 C C . GLU A 1 74 ? -1.673 -7.966 8.120 1.00 94.12 74 GLU A C 1
ATOM 613 O O . GLU A 1 74 ? -1.787 -8.488 9.228 1.00 94.12 74 GLU A O 1
ATOM 618 N N . TYR A 1 75 ? -1.327 -6.682 7.989 1.00 94.25 75 TYR A N 1
ATOM 619 C CA . TYR A 1 75 ? -1.104 -5.803 9.138 1.00 94.25 75 TYR A CA 1
ATOM 620 C C . TYR A 1 75 ? -2.356 -5.662 10.013 1.00 94.25 75 TYR A C 1
ATOM 622 O O . TYR A 1 75 ? -2.284 -5.826 11.231 1.00 94.25 75 TYR A O 1
ATOM 630 N N . LEU A 1 76 ? -3.508 -5.383 9.397 1.00 93.50 76 LEU A N 1
ATOM 631 C CA . LEU A 1 76 ? -4.768 -5.195 10.114 1.00 93.50 76 LEU A CA 1
ATOM 632 C C . LEU A 1 76 ? -5.216 -6.482 10.809 1.00 93.50 76 LEU A C 1
ATOM 634 O O . LEU A 1 76 ? -5.647 -6.431 11.959 1.00 93.50 76 LEU A O 1
ATOM 638 N N . GLU A 1 77 ? -5.094 -7.628 10.145 1.00 91.25 77 GLU A N 1
ATOM 639 C CA . GLU A 1 77 ? -5.445 -8.931 10.707 1.00 91.25 77 GLU A CA 1
ATOM 640 C C . GLU A 1 77 ? -4.528 -9.292 11.882 1.00 91.25 77 GLU A C 1
ATOM 642 O O . GLU A 1 77 ? -5.039 -9.650 12.943 1.00 91.25 77 GLU A O 1
ATOM 647 N N . ASN A 1 78 ? -3.213 -9.086 11.751 1.00 86.62 78 ASN A N 1
ATOM 648 C CA . ASN A 1 78 ? -2.232 -9.401 12.795 1.00 86.62 78 ASN A CA 1
ATOM 649 C C . ASN A 1 78 ? -2.277 -8.461 14.016 1.00 86.62 78 ASN A C 1
ATOM 651 O O . ASN A 1 78 ? -1.957 -8.898 15.118 1.00 86.62 78 ASN A O 1
ATOM 655 N N . GLU A 1 79 ? -2.674 -7.191 13.859 1.00 71.44 79 GLU A N 1
ATOM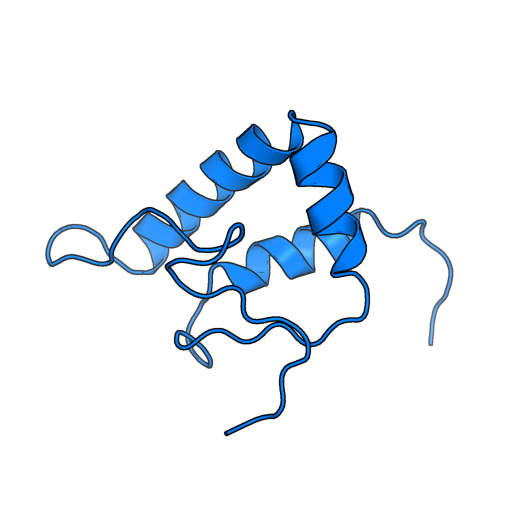 656 C CA . GLU A 1 79 ? -2.881 -6.260 14.991 1.00 71.44 79 GLU A CA 1
ATOM 657 C C . GLU A 1 79 ? -4.289 -6.373 15.606 1.00 71.44 79 GLU A C 1
ATOM 659 O O . GLU A 1 79 ? -4.623 -5.626 16.529 1.00 71.44 79 GLU A O 1
ATOM 664 N N . SER A 1 80 ? -5.142 -7.285 15.122 1.00 53.12 80 SER A N 1
ATOM 665 C CA . SER A 1 80 ? -6.409 -7.560 15.804 1.00 53.12 80 SER A CA 1
ATOM 666 C C . SER A 1 80 ? -6.104 -8.115 17.198 1.00 53.12 80 SER A C 1
ATOM 668 O O . SER A 1 80 ? -5.345 -9.082 17.300 1.00 53.12 80 SER A O 1
ATOM 670 N N . PRO A 1 81 ? -6.685 -7.574 18.287 1.00 47.47 81 PRO A N 1
ATOM 671 C CA . PRO A 1 81 ? -6.633 -8.264 19.564 1.00 47.47 81 PRO A CA 1
ATOM 672 C C . PRO A 1 81 ? -7.280 -9.630 19.344 1.00 47.47 81 PRO A C 1
ATOM 674 O O . PRO A 1 81 ? -8.456 -9.719 19.003 1.00 47.47 81 PRO A O 1
ATOM 677 N N . SER A 1 82 ? -6.486 -10.687 19.470 1.00 46.44 82 SER A N 1
ATOM 678 C CA . SER A 1 82 ? -6.935 -12.073 19.450 1.00 46.44 82 SER A CA 1
ATOM 679 C C . SER A 1 82 ? -8.204 -12.225 20.292 1.00 46.44 82 SER A C 1
ATOM 681 O O . SER A 1 82 ? -8.158 -12.109 21.518 1.00 46.44 82 SER A O 1
ATOM 683 N N . GLY A 1 83 ? -9.325 -12.453 19.612 1.00 54.59 83 GLY A N 1
ATOM 684 C CA . GLY A 1 83 ? -10.633 -12.664 20.215 1.00 54.59 83 GLY A CA 1
ATOM 685 C C . GLY A 1 83 ? -11.753 -12.509 19.191 1.00 54.59 83 GLY A C 1
ATOM 686 O O . GLY A 1 83 ? -12.420 -11.483 19.181 1.00 54.59 83 GLY A O 1
ATOM 687 N N . VAL A 1 84 ? -11.942 -13.478 18.295 1.00 50.09 84 VAL A N 1
ATOM 688 C CA . VAL A 1 84 ? -12.817 -14.648 18.501 1.00 50.09 84 VAL A CA 1
ATOM 689 C C . VAL A 1 84 ? -12.758 -15.560 17.270 1.00 50.09 84 VAL A C 1
ATOM 691 O O . VAL A 1 84 ? -12.630 -15.099 16.140 1.00 50.09 84 VAL A O 1
ATOM 694 N N . GLU A 1 85 ? -12.795 -16.857 17.548 1.00 44.94 85 GLU A N 1
ATOM 695 C CA . GLU A 1 85 ? -12.961 -17.973 16.618 1.00 44.94 85 GLU A CA 1
ATOM 696 C C . GLU A 1 85 ? -14.355 -17.953 15.963 1.00 44.94 85 GLU A C 1
ATOM 698 O O . GLU A 1 85 ? -15.324 -17.605 16.638 1.00 44.94 85 GLU A O 1
ATOM 703 N N . GLU A 1 86 ? -14.457 -18.423 14.714 1.00 40.50 86 GLU A N 1
ATOM 704 C CA . GLU A 1 86 ? -15.631 -19.130 14.166 1.00 40.50 86 GLU A CA 1
ATOM 705 C C . GLU A 1 86 ? -15.171 -20.285 13.265 1.00 40.50 86 GLU A C 1
ATOM 707 O O . GLU A 1 86 ? -14.253 -20.067 12.438 1.00 40.50 86 GLU A O 1
#

pLDDT: mean 88.8, std 13.92, range [40.5, 97.25]

Secondary structure (DSSP, 8-state):
----SEE-SBTBTTS--S---SSS-HHHHHHHHHHHHHHHTTSHHHHHHHHTTTT--EE-TTTTS--THHHHHHHHHHTS-S----

Organism: NCBI:txid1070528

Radius of gyration: 13.4 Å; Cα contacts (8 Å, |Δi|>4): 72; chains: 1; bounding box: 31×29×37 Å

InterPro domains:
  IPR025475 Domain of unknown function DUF4326 [PF14216] (3-77)

Sequence (86 aa):
KEKYDVYIGRGSMFGNPYPITKEHTRQTVIGWYHEWFYNQLKDPMFKAEVEKLRGQTLGCYCKPKPCHGDIIVEYLENESPSGVEE

Mean predicted aligned error: 5.44 Å